Protein AF-A0A8X6LRI5-F1 (afdb_monomer)

Nearest PDB structures (foldseek):
  6pr5-assembly1_A  TM=9.294E-01  e=4.957E-04  Helicoverpa zea

Sequence (87 aa):
MVDGEICRWLAHSSSKSSHLFYSKPKSMNDLEAMKTRQIVTEKRKLGIFSLHAWIKHCDCLLHPSYRL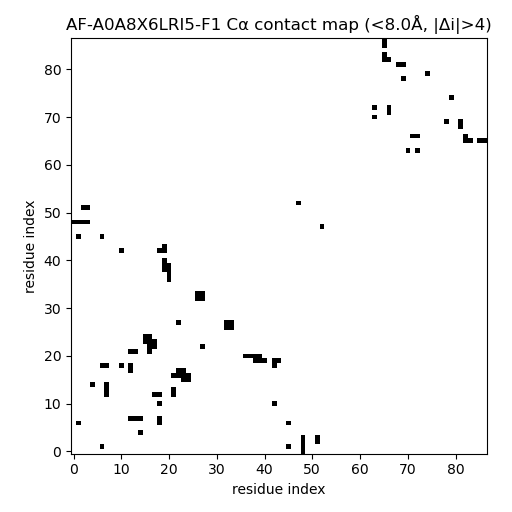DIRKWLVRKADKHVVDARK

Mean predicted aligned error: 5.78 Å

pLDDT: mean 85.21, std 6.51, range [56.97, 93.88]

Radius of gyration: 15.56 Å; Cα contacts (8 Å, |Δi|>4): 58; chains: 1; bounding box: 32×32×38 Å

Foldseek 3Di:
DADPVRLCVVLVADPQADSFQNDHPVQVVDPVSVVPTDTPPVSCVVPDDVVVVVVVVVVVVVQCQLCVPVPDPDQDPVNVVSSVVRD

Structure (mmCIF, N/CA/C/O backbone):
data_AF-A0A8X6LRI5-F1
#
_entry.id   AF-A0A8X6LRI5-F1
#
loop_
_atom_site.group_PDB
_atom_site.id
_atom_site.type_symbol
_atom_site.label_atom_id
_atom_site.label_alt_id
_atom_site.label_comp_id
_atom_site.label_asym_id
_atom_site.label_entity_id
_atom_site.label_seq_id
_atom_site.pdbx_PDB_ins_code
_atom_site.Cartn_x
_atom_site.Cartn_y
_atom_site.Cartn_z
_atom_site.occupancy
_atom_site.B_iso_or_equiv
_atom_site.auth_seq_id
_atom_site.auth_comp_id
_atom_site.auth_asym_id
_atom_site.auth_atom_id
_atom_site.pdbx_PDB_model_num
ATOM 1 N N . MET A 1 1 ? -5.476 18.653 12.088 1.00 56.97 1 MET A N 1
ATOM 2 C CA . MET A 1 1 ? -5.345 17.400 11.309 1.00 56.97 1 MET A CA 1
ATOM 3 C C . MET A 1 1 ? -3.965 16.840 11.589 1.00 56.97 1 MET A C 1
ATOM 5 O O . MET A 1 1 ? -3.007 17.593 11.505 1.00 56.97 1 MET A O 1
ATOM 9 N N . VAL A 1 2 ? -3.879 15.587 12.030 1.00 68.12 2 VAL A N 1
ATOM 10 C CA . VAL A 1 2 ? -2.621 14.962 12.463 1.00 68.12 2 VAL A CA 1
ATOM 11 C C . VAL A 1 2 ? -2.026 14.202 11.279 1.00 68.12 2 VAL A C 1
ATOM 13 O O . VAL A 1 2 ? -2.761 13.536 10.557 1.00 68.12 2 VAL A O 1
ATOM 16 N N . ASP A 1 3 ? -0.725 14.332 11.045 1.00 78.88 3 ASP A N 1
ATOM 17 C CA . ASP A 1 3 ? -0.049 13.601 9.972 1.00 78.88 3 ASP A CA 1
ATOM 18 C C . ASP A 1 3 ? 0.033 12.089 10.274 1.00 78.88 3 ASP A C 1
ATOM 20 O O . ASP A 1 3 ? 0.011 11.677 11.438 1.00 78.88 3 ASP A O 1
ATOM 24 N N . GLY A 1 4 ? 0.159 11.250 9.240 1.00 76.19 4 GLY A N 1
ATOM 25 C CA . GLY A 1 4 ? 0.318 9.802 9.400 1.00 76.19 4 GLY A CA 1
ATOM 26 C C . GLY A 1 4 ? 1.531 9.415 10.258 1.00 76.19 4 GLY A C 1
ATOM 27 O O . GLY A 1 4 ? 1.454 8.460 11.036 1.00 76.19 4 GLY A O 1
ATOM 28 N N . GLU A 1 5 ? 2.625 10.178 10.197 1.00 78.50 5 GLU A N 1
ATOM 29 C CA . GLU A 1 5 ? 3.805 9.979 11.046 1.00 78.50 5 GLU A CA 1
ATOM 30 C C . GLU A 1 5 ? 3.550 10.334 12.512 1.00 78.50 5 GLU A C 1
ATOM 32 O O . GLU A 1 5 ? 3.971 9.608 13.416 1.00 78.50 5 GLU A O 1
ATOM 37 N N . ILE A 1 6 ? 2.821 11.420 12.761 1.00 83.69 6 ILE A N 1
ATOM 38 C CA . ILE A 1 6 ? 2.449 11.821 14.121 1.00 83.69 6 ILE A CA 1
ATOM 39 C C . ILE A 1 6 ? 1.477 10.788 14.702 1.00 83.69 6 ILE A C 1
ATOM 41 O O . ILE A 1 6 ? 1.623 10.363 15.846 1.00 83.69 6 ILE A O 1
ATOM 45 N N . CYS A 1 7 ? 0.532 10.303 13.895 1.00 79.50 7 CYS A N 1
ATOM 46 C CA . CYS A 1 7 ? -0.375 9.224 14.272 1.00 79.50 7 CYS A CA 1
ATOM 47 C C . CYS A 1 7 ? 0.386 7.940 14.625 1.00 79.50 7 CYS A C 1
ATOM 49 O O . CYS A 1 7 ? 0.096 7.303 15.637 1.00 79.50 7 CYS A O 1
ATOM 51 N N . ARG A 1 8 ? 1.417 7.589 13.849 1.00 81.31 8 ARG A N 1
ATOM 52 C CA . ARG A 1 8 ? 2.304 6.461 14.153 1.00 81.31 8 ARG A CA 1
ATOM 53 C C . ARG A 1 8 ? 2.949 6.602 15.529 1.00 81.31 8 ARG A C 1
ATOM 55 O O . ARG A 1 8 ? 2.959 5.621 16.277 1.00 81.31 8 ARG A O 1
ATOM 62 N N . TRP A 1 9 ? 3.474 7.787 15.839 1.00 84.25 9 TRP A N 1
ATOM 63 C CA . TRP A 1 9 ? 4.114 8.080 17.120 1.00 84.25 9 TRP A CA 1
ATOM 64 C C . TRP A 1 9 ? 3.116 7.986 18.281 1.00 84.25 9 TRP A C 1
ATOM 66 O O . TRP A 1 9 ? 3.356 7.245 19.231 1.00 84.25 9 TRP A O 1
ATOM 76 N N . LEU A 1 10 ? 1.942 8.611 18.142 1.00 84.69 10 LEU A N 1
ATOM 77 C CA . LEU A 1 10 ? 0.838 8.538 19.111 1.00 84.69 10 LEU A CA 1
ATOM 78 C C . LEU A 1 10 ? 0.291 7.115 19.297 1.00 84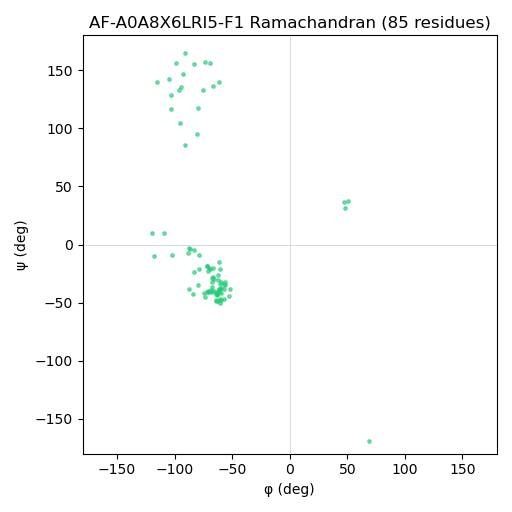.69 10 LEU A C 1
ATOM 80 O O . LEU A 1 10 ? -0.228 6.757 20.357 1.00 84.69 10 LEU A O 1
ATOM 84 N N . ALA A 1 11 ? 0.359 6.287 18.257 1.00 81.81 11 ALA A N 1
ATOM 85 C CA . ALA A 1 11 ? -0.068 4.899 18.296 1.00 81.81 11 ALA A CA 1
ATOM 86 C C . ALA A 1 11 ? 1.032 3.938 18.776 1.00 81.81 11 ALA A C 1
ATOM 88 O O . ALA A 1 11 ? 0.746 2.752 18.897 1.00 81.81 11 ALA A O 1
ATOM 89 N N . HIS A 1 12 ? 2.265 4.392 19.031 1.00 81.56 12 HIS A N 1
ATOM 90 C CA . HIS A 1 12 ? 3.419 3.518 19.306 1.00 81.56 12 HIS A CA 1
ATOM 91 C C . HIS A 1 12 ? 3.544 2.362 18.293 1.00 81.56 12 HIS A C 1
ATOM 93 O O . HIS A 1 12 ? 3.874 1.227 18.634 1.00 81.56 12 HIS A O 1
ATOM 99 N N . SER A 1 13 ? 3.222 2.642 17.028 1.00 79.38 13 SER A N 1
ATOM 100 C CA . SER A 1 13 ? 3.216 1.649 15.951 1.00 79.38 13 SER A CA 1
ATOM 101 C C . SER A 1 13 ? 4.501 1.720 15.118 1.00 79.38 13 SER A C 1
ATOM 103 O O . SER A 1 13 ? 5.189 2.742 15.069 1.00 79.38 13 SER A O 1
ATOM 105 N N . SER A 1 14 ? 4.854 0.623 14.446 1.00 73.69 14 SER A N 1
ATOM 106 C CA . SER A 1 14 ? 6.000 0.597 13.526 1.00 73.69 14 SER A CA 1
ATOM 107 C C . SER A 1 14 ? 5.696 1.352 12.221 1.00 73.69 14 SER A C 1
ATOM 109 O O . SER A 1 14 ? 4.538 1.467 11.826 1.00 73.69 14 SER A O 1
ATOM 111 N N . SER A 1 15 ? 6.724 1.823 11.495 1.00 67.38 15 SER A N 1
ATOM 112 C CA . SER A 1 15 ? 6.533 2.691 10.309 1.00 67.38 15 SER A CA 1
ATOM 113 C C . SER A 1 15 ? 5.755 2.082 9.147 1.00 67.38 15 SER A C 1
ATOM 115 O O . SER A 1 15 ? 5.303 2.806 8.268 1.00 67.38 15 SER A O 1
ATOM 117 N N . LYS A 1 16 ? 5.576 0.760 9.142 1.00 70.62 16 LYS A N 1
ATOM 118 C CA . LYS A 1 16 ? 4.847 0.034 8.096 1.00 70.62 16 LYS A CA 1
ATOM 119 C C . LYS A 1 16 ? 3.630 -0.714 8.630 1.00 70.62 16 LYS A C 1
ATOM 121 O O . LYS A 1 16 ? 3.084 -1.539 7.905 1.00 70.62 16 LYS A O 1
ATOM 126 N N . SER A 1 17 ? 3.244 -0.487 9.885 1.00 77.88 17 SER A N 1
ATOM 127 C CA . SER A 1 17 ? 2.072 -1.133 10.476 1.00 77.88 17 SER A CA 1
ATOM 128 C C . SER A 1 17 ? 0.901 -0.177 10.586 1.00 77.88 17 SER A C 1
ATOM 130 O O . SER A 1 17 ? 1.085 0.980 10.946 1.00 77.88 17 SER A O 1
ATOM 132 N N . SER A 1 18 ? -0.309 -0.679 10.346 1.00 78.88 18 SER A N 1
ATOM 133 C CA . SER A 1 18 ? -1.529 0.094 10.587 1.00 78.88 18 SER A CA 1
ATOM 134 C C . SER A 1 18 ? -1.649 0.471 12.069 1.00 78.88 18 SER A C 1
ATOM 136 O O . SER A 1 18 ? -1.449 -0.396 12.922 1.00 78.88 18 SER A O 1
ATOM 138 N N . HIS A 1 19 ? -2.082 1.689 12.385 1.00 80.25 19 HIS A N 1
ATOM 139 C CA . HIS A 1 19 ? -2.336 2.109 13.770 1.00 80.25 19 HIS A CA 1
ATOM 140 C C . HIS A 1 19 ? -3.588 1.457 14.398 1.00 80.25 19 HIS A C 1
ATOM 142 O O . HIS A 1 19 ? -3.738 1.472 15.613 1.00 80.25 19 HIS A O 1
ATOM 148 N N . LEU A 1 20 ? -4.507 0.913 13.585 1.00 82.50 20 LEU A N 1
ATOM 149 C CA . LEU A 1 20 ? -5.750 0.279 14.062 1.00 82.50 20 LEU A CA 1
ATOM 150 C C . LEU A 1 20 ? -5.546 -1.182 14.463 1.00 82.50 20 LEU A C 1
ATOM 152 O O . LEU A 1 20 ? -6.087 -1.627 15.473 1.00 82.50 20 LEU A O 1
ATOM 156 N N . PHE A 1 21 ? -4.790 -1.918 13.648 1.00 81.19 21 PHE A N 1
ATOM 157 C CA . PHE A 1 21 ? -4.679 -3.369 13.757 1.00 81.19 21 PHE A CA 1
ATOM 158 C C . PHE A 1 21 ? -3.257 -3.835 14.070 1.00 81.19 21 PHE A C 1
ATOM 160 O O . PHE A 1 21 ? -3.071 -5.019 14.308 1.00 81.19 21 PHE A O 1
ATOM 167 N N . TYR A 1 22 ? -2.239 -2.963 14.027 1.00 83.94 22 TYR A N 1
ATOM 168 C CA . TYR A 1 22 ? -0.815 -3.313 14.181 1.00 83.94 22 TYR A CA 1
ATOM 169 C C . TYR A 1 22 ? -0.355 -4.476 13.276 1.00 83.94 22 TYR A C 1
ATOM 171 O O . TYR A 1 22 ? 0.418 -5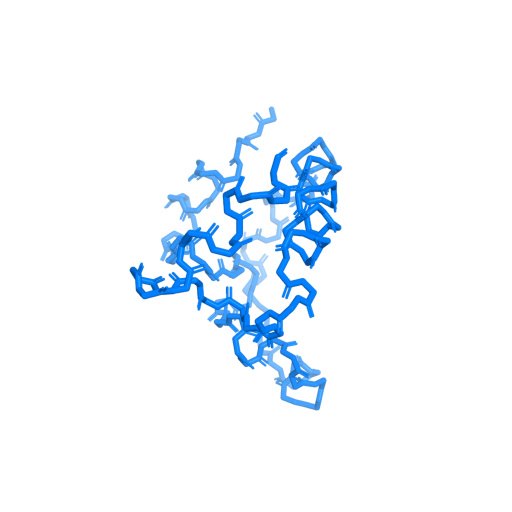.351 13.676 1.00 83.94 22 TYR A O 1
ATOM 179 N N . SER A 1 23 ? -0.869 -4.548 12.047 1.00 83.50 23 SER A N 1
ATOM 180 C CA . SER A 1 23 ? -0.533 -5.594 11.070 1.00 83.50 23 SER A CA 1
ATOM 181 C C . SER A 1 23 ? 0.609 -5.160 10.161 1.00 83.50 23 SER A C 1
ATOM 183 O O . SER A 1 23 ? 0.755 -3.982 9.844 1.00 83.50 23 SER A O 1
ATOM 185 N N . LYS A 1 24 ? 1.449 -6.117 9.749 1.00 85.25 24 LYS A N 1
ATOM 186 C CA . LYS A 1 24 ? 2.495 -5.883 8.743 1.00 85.25 24 LYS A CA 1
ATOM 187 C C . LYS A 1 24 ? 1.881 -6.005 7.343 1.00 85.25 24 LYS A C 1
ATOM 189 O O . LYS A 1 24 ? 0.946 -6.786 7.174 1.00 85.25 24 LYS A O 1
ATOM 194 N N . PRO A 1 25 ? 2.459 -5.374 6.307 1.00 85.44 25 PRO A N 1
ATOM 195 C CA . PRO A 1 25 ? 1.894 -5.422 4.956 1.00 85.44 25 PRO A CA 1
ATOM 196 C C . PRO A 1 25 ? 1.710 -6.849 4.418 1.00 85.44 25 PRO A C 1
ATOM 198 O O . PRO A 1 25 ? 0.722 -7.139 3.762 1.00 85.44 25 PRO A O 1
ATOM 201 N N . LYS A 1 26 ? 2.618 -7.774 4.769 1.00 85.75 26 LYS A N 1
ATOM 202 C CA . LYS A 1 26 ? 2.499 -9.191 4.386 1.00 85.75 26 LYS A CA 1
ATOM 203 C C . LYS A 1 26 ? 1.260 -9.875 4.974 1.00 85.75 26 LYS A C 1
ATOM 205 O O . LYS A 1 26 ? 0.621 -10.641 4.273 1.00 85.75 26 LYS A O 1
ATOM 210 N N . SER A 1 27 ? 0.931 -9.600 6.239 1.00 85.69 27 SER A N 1
ATOM 211 C CA . SER A 1 27 ? -0.247 -10.180 6.899 1.00 85.69 27 SER A CA 1
ATOM 212 C C . SER A 1 27 ? -1.545 -9.475 6.508 1.00 85.69 27 SER A C 1
ATOM 214 O O . SER A 1 27 ? -2.608 -10.047 6.664 1.00 85.69 27 SER A O 1
ATOM 216 N N . MET A 1 28 ? -1.470 -8.231 6.023 1.00 86.06 28 MET A N 1
ATOM 217 C CA . MET A 1 28 ? -2.653 -7.481 5.580 1.00 86.06 28 MET A CA 1
ATOM 218 C C . MET A 1 28 ? -3.268 -8.032 4.292 1.00 86.06 28 MET A C 1
ATOM 220 O O . MET A 1 28 ? -4.427 -7.750 4.021 1.00 86.06 28 MET A O 1
ATOM 224 N N . ASN A 1 29 ? -2.508 -8.800 3.508 1.00 89.00 29 ASN A N 1
ATOM 225 C CA . ASN A 1 29 ? -3.007 -9.407 2.276 1.00 89.00 29 ASN A CA 1
ATOM 226 C C . ASN A 1 29 ? -3.852 -10.673 2.521 1.00 89.00 29 ASN A C 1
ATOM 228 O O . ASN A 1 29 ? -4.445 -11.197 1.586 1.00 89.00 29 ASN A O 1
ATOM 232 N N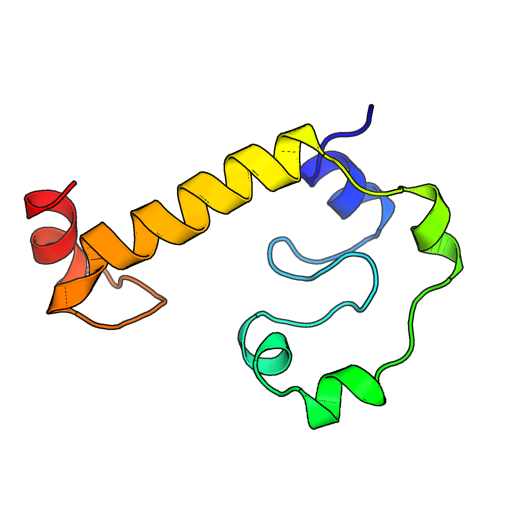 . ASP A 1 30 ? -3.888 -11.177 3.758 1.00 90.94 30 ASP A N 1
ATOM 233 C CA . ASP A 1 30 ? -4.706 -12.322 4.151 1.00 90.94 30 ASP A CA 1
ATOM 234 C C . ASP A 1 30 ? -6.036 -11.833 4.742 1.00 90.94 30 ASP A C 1
ATOM 236 O O . ASP A 1 30 ? -6.097 -11.324 5.865 1.00 90.94 30 ASP A O 1
ATOM 240 N N . LEU A 1 31 ? -7.106 -11.960 3.956 1.00 89.44 31 LEU A N 1
ATOM 241 C CA . LEU A 1 31 ? -8.430 -11.459 4.319 1.00 89.44 31 LEU A CA 1
ATOM 242 C C . LEU A 1 31 ? -9.041 -12.220 5.501 1.00 89.44 31 LEU A C 1
ATOM 244 O O . LEU A 1 31 ? -9.683 -11.599 6.350 1.00 89.44 31 LEU A O 1
ATOM 248 N N . GLU A 1 32 ? -8.825 -13.531 5.594 1.00 90.81 32 GLU A N 1
ATOM 249 C CA . GLU A 1 32 ? -9.396 -14.348 6.670 1.00 90.81 32 GLU A CA 1
ATOM 250 C C . GLU A 1 32 ? -8.714 -14.039 8.007 1.00 90.81 32 GLU A C 1
ATOM 252 O O . GLU A 1 32 ? -9.379 -13.852 9.033 1.00 90.81 32 GLU A O 1
ATOM 257 N N . ALA A 1 33 ? -7.393 -13.845 7.986 1.00 87.00 33 ALA A N 1
ATOM 258 C CA . ALA A 1 33 ? -6.647 -13.407 9.162 1.00 87.00 33 ALA A CA 1
ATOM 259 C C . ALA A 1 33 ? -7.000 -11.973 9.604 1.00 87.00 33 ALA A C 1
ATOM 261 O O . ALA A 1 33 ? -6.878 -11.645 10.785 1.00 87.00 33 ALA A O 1
ATOM 262 N N . MET A 1 34 ? -7.422 -11.093 8.687 1.00 87.56 34 MET A N 1
ATOM 263 C CA . MET A 1 34 ? -7.804 -9.716 9.030 1.00 87.56 34 MET A CA 1
ATOM 264 C C . MET A 1 34 ? -9.210 -9.607 9.623 1.00 87.56 34 MET A C 1
ATOM 266 O O . MET A 1 34 ? -9.403 -8.795 10.526 1.00 87.56 34 MET A O 1
ATOM 270 N N . LYS A 1 35 ? -10.173 -10.432 9.188 1.00 87.56 35 LYS A N 1
ATOM 271 C CA . LYS A 1 35 ? -11.543 -10.438 9.744 1.00 87.56 35 LYS A CA 1
ATOM 272 C C . LYS A 1 35 ? -11.574 -10.740 11.242 1.00 87.56 35 LYS A C 1
ATOM 274 O O . LYS A 1 35 ? -12.377 -10.173 11.973 1.00 87.56 35 LYS A O 1
ATOM 279 N N . THR A 1 36 ? -10.697 -11.635 11.687 1.00 87.62 36 THR A N 1
ATOM 280 C CA . THR A 1 36 ? -10.623 -12.100 13.080 1.00 87.62 36 THR A CA 1
ATOM 281 C C . THR A 1 36 ? -9.716 -11.236 13.956 1.00 87.62 36 THR A C 1
ATOM 283 O O . THR A 1 36 ? -9.666 -11.416 15.173 1.00 87.62 36 THR A O 1
ATOM 286 N N . ARG A 1 37 ? -8.985 -10.281 13.367 1.00 86.19 37 ARG A N 1
ATOM 287 C CA . ARG A 1 37 ? -7.987 -9.496 14.090 1.00 86.19 37 ARG A CA 1
ATOM 288 C C . ARG A 1 37 ? -8.643 -8.440 14.977 1.00 86.19 37 ARG A C 1
ATOM 290 O O . ARG A 1 37 ? -9.488 -7.660 14.543 1.00 86.19 37 ARG A O 1
ATOM 297 N N . GLN A 1 38 ? -8.175 -8.365 16.219 1.00 85.12 38 GLN A N 1
ATOM 298 C CA . GLN A 1 38 ? -8.656 -7.386 1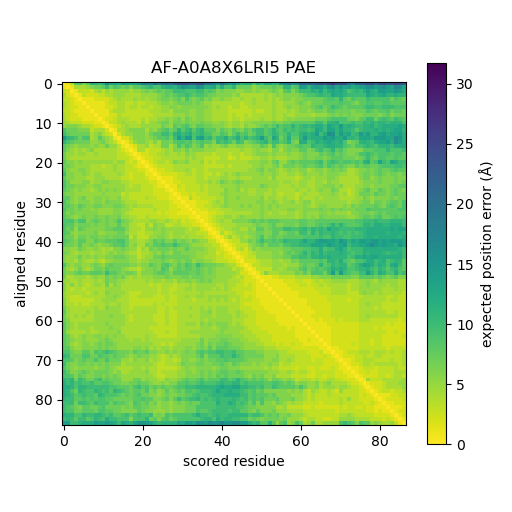7.184 1.00 85.12 38 GLN A CA 1
ATOM 299 C C . GLN A 1 38 ? -8.286 -5.953 16.770 1.00 85.12 38 GLN A C 1
ATOM 301 O O . GLN A 1 38 ? -7.161 -5.669 16.352 1.00 85.12 38 GLN A O 1
ATOM 306 N N . ILE A 1 39 ? -9.252 -5.045 16.910 1.00 84.38 39 ILE A N 1
ATOM 307 C CA . ILE A 1 39 ? -9.086 -3.614 16.638 1.00 84.38 39 ILE A CA 1
ATOM 308 C C . ILE A 1 39 ? -8.774 -2.902 17.946 1.00 84.38 39 ILE A C 1
ATOM 310 O O . ILE A 1 39 ? -9.491 -3.081 18.930 1.00 84.38 39 ILE A O 1
ATOM 314 N N . VAL A 1 40 ? -7.764 -2.035 17.949 1.00 82.88 40 VAL A N 1
ATOM 315 C CA . VAL A 1 40 ? -7.475 -1.194 19.115 1.00 82.88 40 VAL A CA 1
ATOM 316 C C . VAL A 1 40 ? -8.417 0.007 19.119 1.00 82.88 40 VAL A C 1
ATOM 318 O O . VAL A 1 40 ? -8.188 1.022 18.457 1.00 82.88 40 VAL A O 1
ATOM 321 N N . THR A 1 41 ? -9.520 -0.124 19.856 1.00 80.69 41 THR A N 1
ATOM 322 C CA . THR A 1 41 ? -10.627 0.845 19.890 1.00 80.69 41 THR A CA 1
ATOM 323 C C . THR A 1 41 ? -10.185 2.238 20.346 1.00 80.69 41 THR A C 1
ATOM 325 O O . THR A 1 41 ? -10.682 3.237 19.832 1.00 80.69 41 THR A O 1
ATOM 328 N N . GLU A 1 42 ? -9.194 2.328 21.234 1.00 81.00 42 GLU A N 1
ATOM 329 C CA . GLU A 1 42 ? -8.639 3.596 21.733 1.00 81.00 42 GLU A CA 1
ATOM 330 C C . GLU A 1 42 ? -8.042 4.468 20.623 1.00 81.00 42 GLU A C 1
ATOM 332 O O . GLU A 1 42 ? -8.144 5.696 20.656 1.00 81.00 42 GLU A O 1
ATOM 337 N N . LYS A 1 43 ? -7.455 3.834 19.602 1.00 78.06 43 LYS A N 1
ATOM 338 C CA . LYS A 1 43 ? -6.803 4.520 18.481 1.00 78.06 43 LYS A CA 1
ATOM 339 C C . LYS A 1 43 ? -7.793 4.953 17.397 1.00 78.06 43 LYS A C 1
ATOM 341 O O . LYS A 1 43 ? -7.404 5.682 16.490 1.00 78.06 43 LYS A O 1
ATOM 346 N N . ARG A 1 44 ? -9.085 4.602 17.503 1.00 78.56 44 ARG A N 1
ATOM 347 C CA . ARG A 1 44 ? -10.132 5.080 16.574 1.00 78.56 44 ARG A CA 1
ATOM 348 C C . ARG A 1 44 ? -10.318 6.598 16.616 1.00 78.56 44 ARG A C 1
ATOM 350 O O . ARG A 1 44 ? -10.696 7.180 15.606 1.00 78.56 44 ARG A O 1
ATOM 357 N N . LYS A 1 45 ? -9.991 7.243 17.743 1.00 83.25 45 LYS A N 1
ATOM 358 C CA . LYS A 1 45 ? -10.052 8.708 17.913 1.00 83.25 45 LYS A CA 1
ATOM 359 C C . LYS A 1 45 ? -9.143 9.471 16.944 1.00 83.25 45 LYS A C 1
ATOM 361 O O . LYS A 1 45 ? -9.371 10.649 16.702 1.00 83.25 45 LYS A O 1
ATOM 366 N N . LEU A 1 46 ? -8.128 8.803 16.391 1.00 79.44 46 LEU A N 1
ATOM 367 C CA . LEU A 1 46 ? -7.207 9.383 15.413 1.00 79.44 46 LEU A CA 1
ATOM 368 C C . LEU A 1 46 ? -7.881 9.600 14.044 1.00 79.44 46 LEU A C 1
ATOM 370 O O . LEU A 1 46 ? -7.419 10.435 13.273 1.00 79.44 46 LEU A O 1
ATOM 374 N N . GLY A 1 47 ? -9.006 8.924 13.780 1.00 79.69 47 GLY A N 1
ATOM 375 C CA . GLY A 1 47 ? -9.809 9.112 12.574 1.00 79.69 47 GLY A CA 1
ATOM 376 C C . GLY A 1 47 ? -9.132 8.623 11.290 1.00 79.69 47 GLY A C 1
ATOM 377 O O . GLY A 1 47 ? -8.128 7.911 11.318 1.00 79.69 47 GLY A O 1
ATOM 378 N N . ILE A 1 48 ? -9.725 8.986 10.148 1.00 78.44 48 ILE A N 1
ATOM 379 C CA . ILE A 1 48 ? -9.187 8.711 8.810 1.00 78.44 48 ILE A CA 1
ATOM 380 C C . ILE A 1 48 ? -8.575 9.999 8.260 1.00 78.44 48 ILE A C 1
ATOM 382 O O . ILE A 1 48 ? -9.226 11.042 8.213 1.00 78.44 48 ILE A O 1
ATOM 386 N N . PHE A 1 49 ? -7.331 9.919 7.792 1.00 83.12 49 PHE A N 1
ATOM 387 C CA . PHE A 1 49 ? -6.620 11.055 7.207 1.00 83.12 49 PHE A CA 1
ATOM 388 C C . PHE A 1 49 ? -6.862 11.108 5.698 1.00 83.12 49 PHE A C 1
ATOM 390 O O . PHE A 1 49 ? -6.068 10.576 4.926 1.00 83.12 49 PHE A O 1
ATOM 397 N N . SER A 1 50 ? -7.959 11.735 5.270 1.00 84.62 50 SER A N 1
ATOM 398 C CA . SER A 1 50 ? -8.379 11.784 3.858 1.00 84.62 50 SER A CA 1
ATOM 399 C C . SER A 1 50 ? -7.277 12.273 2.907 1.00 84.62 50 SER A C 1
ATOM 401 O O . SER A 1 50 ? -7.036 11.640 1.884 1.00 84.62 50 SER A O 1
ATOM 403 N N . LEU A 1 51 ? -6.551 13.335 3.269 1.00 87.56 51 LEU A N 1
ATOM 404 C CA . LEU A 1 51 ? -5.433 13.853 2.471 1.00 87.56 51 LEU A CA 1
ATOM 405 C C . LEU A 1 51 ? -4.316 12.814 2.300 1.00 87.56 51 LEU A C 1
ATOM 407 O O . LEU A 1 51 ? -3.875 12.532 1.188 1.00 87.56 51 LEU A O 1
ATOM 411 N N . HIS A 1 52 ? -3.874 12.220 3.408 1.00 83.94 52 HIS A N 1
ATOM 412 C CA . HIS A 1 52 ? -2.799 11.233 3.389 1.00 83.94 52 HIS A CA 1
ATOM 413 C C . HIS A 1 52 ? -3.247 9.942 2.681 1.00 83.94 52 HIS A C 1
ATOM 415 O O . HIS A 1 52 ? -2.444 9.309 2.002 1.00 83.94 52 HIS A O 1
ATOM 421 N N . ALA A 1 53 ? -4.532 9.583 2.776 1.00 85.75 53 ALA A N 1
ATOM 422 C CA . ALA A 1 53 ? -5.125 8.473 2.037 1.00 85.75 53 ALA A CA 1
ATOM 423 C C . ALA A 1 53 ? -5.069 8.708 0.521 1.00 85.75 53 ALA A C 1
ATOM 425 O O . ALA A 1 53 ? -4.661 7.806 -0.203 1.00 85.75 53 ALA A O 1
ATOM 426 N N . TRP A 1 54 ? -5.387 9.918 0.049 1.00 91.69 54 TRP A N 1
ATOM 427 C CA . TRP A 1 54 ? -5.269 10.286 -1.366 1.00 91.69 54 TRP A CA 1
ATOM 428 C C . TRP A 1 54 ? -3.827 10.226 -1.872 1.00 91.69 54 TRP A C 1
ATOM 430 O O . TRP A 1 54 ? -3.554 9.579 -2.880 1.00 91.69 54 TRP A O 1
ATOM 440 N N . ILE A 1 55 ? -2.884 10.830 -1.146 1.00 91.00 55 ILE A N 1
ATOM 441 C CA . ILE A 1 55 ? -1.462 10.802 -1.523 1.00 91.00 55 ILE A CA 1
ATOM 442 C C . ILE A 1 55 ? -0.951 9.356 -1.569 1.00 91.00 55 ILE A C 1
ATOM 444 O O . ILE A 1 55 ? -0.328 8.937 -2.545 1.00 91.00 55 ILE A O 1
ATOM 448 N N . LYS A 1 56 ? -1.261 8.557 -0.539 1.00 87.94 56 LYS A N 1
ATOM 449 C CA . LYS A 1 56 ? -0.854 7.148 -0.489 1.00 87.94 56 LYS A CA 1
ATOM 450 C C . LYS A 1 56 ? -1.547 6.289 -1.535 1.00 87.94 56 LYS A C 1
ATOM 452 O O . LYS A 1 56 ? -0.945 5.315 -1.977 1.00 87.94 56 LYS A O 1
ATOM 457 N N . HIS A 1 57 ? -2.757 6.642 -1.955 1.00 90.94 57 HIS A N 1
ATOM 458 C CA . HIS A 1 57 ? -3.427 5.985 -3.067 1.00 90.94 57 HIS A CA 1
ATOM 459 C C . HIS A 1 57 ? -2.653 6.195 -4.374 1.00 90.94 57 HIS A C 1
ATOM 461 O O . HIS A 1 57 ? -2.316 5.213 -5.035 1.00 90.94 57 HIS A O 1
ATOM 467 N N . CYS A 1 58 ? -2.263 7.434 -4.689 1.00 93.88 58 CYS A N 1
ATOM 468 C CA . CYS A 1 58 ? -1.429 7.732 -5.856 1.00 93.88 58 CYS A CA 1
ATOM 469 C C . CYS A 1 58 ? -0.078 6.996 -5.797 1.00 93.88 58 CYS A C 1
ATOM 471 O O . CYS A 1 58 ? 0.284 6.303 -6.749 1.00 93.88 58 CYS A O 1
ATOM 473 N N . ASP A 1 59 ? 0.626 7.049 -4.659 1.00 91.38 59 ASP A N 1
ATOM 474 C CA . ASP A 1 59 ? 1.879 6.303 -4.448 1.00 91.38 59 ASP A CA 1
ATOM 475 C C . ASP A 1 59 ? 1.692 4.788 -4.645 1.00 91.38 59 ASP A C 1
ATOM 477 O O . ASP A 1 59 ? 2.587 4.099 -5.143 1.00 91.38 59 ASP A O 1
ATOM 481 N N . CYS A 1 60 ? 0.553 4.238 -4.212 1.00 90.75 60 CYS A N 1
ATOM 482 C CA . CYS A 1 60 ? 0.264 2.810 -4.307 1.00 90.75 60 CYS A CA 1
ATOM 483 C C . CYS A 1 60 ? 0.005 2.356 -5.746 1.00 90.75 60 CYS A C 1
ATOM 485 O O . CYS A 1 60 ? 0.185 1.175 -6.024 1.00 90.75 60 CYS A O 1
ATOM 487 N N . LEU A 1 61 ? -0.391 3.255 -6.648 1.00 93.50 61 LEU A N 1
ATOM 488 C CA . LEU A 1 61 ? -0.536 2.972 -8.079 1.00 93.50 61 LEU A CA 1
ATOM 489 C C . LEU A 1 61 ? 0.782 3.185 -8.832 1.00 93.50 61 LEU A C 1
ATOM 491 O O . LEU A 1 61 ? 1.144 2.396 -9.707 1.00 93.50 61 LEU A O 1
ATOM 495 N N . LEU A 1 62 ? 1.531 4.213 -8.439 1.00 93.62 62 LEU A N 1
ATOM 496 C CA . LEU A 1 62 ? 2.784 4.601 -9.075 1.00 93.62 62 LEU A CA 1
ATOM 497 C C . LEU A 1 62 ? 3.923 3.607 -8.786 1.00 93.62 62 LEU A C 1
ATOM 499 O O . LEU A 1 62 ? 4.688 3.234 -9.669 1.00 93.62 62 LEU A O 1
ATOM 503 N N . HIS A 1 63 ? 4.039 3.103 -7.556 1.00 91.62 63 HIS A N 1
ATOM 504 C CA . HIS A 1 63 ? 5.096 2.137 -7.241 1.00 91.62 63 HIS A CA 1
ATOM 505 C C . HIS A 1 63 ? 4.983 0.815 -8.022 1.00 91.62 63 HIS A C 1
ATOM 507 O O . HIS A 1 63 ? 6.020 0.318 -8.466 1.00 91.62 63 HIS A O 1
ATOM 513 N N . PRO A 1 64 ? 3.792 0.211 -8.196 1.00 92.00 64 PRO A N 1
ATOM 514 C CA . PRO A 1 64 ? 3.621 -0.932 -9.083 1.00 92.00 64 PRO A CA 1
ATOM 515 C C . PRO A 1 64 ? 3.957 -0.636 -10.541 1.00 92.00 64 PRO A C 1
ATOM 517 O O . PRO A 1 64 ? 4.587 -1.491 -11.157 1.00 92.00 64 PRO A O 1
ATOM 520 N N . SER A 1 65 ? 3.609 0.541 -11.084 1.00 92.56 65 SER A N 1
ATOM 521 C CA . SER A 1 65 ? 3.881 0.863 -12.497 1.00 92.56 65 SER A CA 1
ATOM 522 C C . SER A 1 65 ? 5.384 0.853 -12.810 1.00 92.56 65 SER A C 1
ATOM 524 O O . SER A 1 65 ? 5.810 0.246 -13.797 1.00 92.56 65 SER A O 1
ATOM 526 N N . TYR A 1 66 ? 6.210 1.385 -11.906 1.00 93.50 66 TYR A N 1
ATOM 527 C CA . TYR A 1 66 ? 7.674 1.327 -12.016 1.00 93.50 66 TYR A CA 1
ATOM 528 C C . TYR A 1 66 ? 8.255 -0.082 -11.837 1.00 93.50 66 TYR A C 1
ATOM 530 O O . TYR A 1 66 ? 9.381 -0.356 -12.244 1.00 93.50 66 TYR A O 1
ATOM 538 N N . ARG A 1 67 ? 7.512 -0.993 -11.198 1.00 92.94 67 ARG A N 1
ATOM 539 C CA . ARG A 1 67 ? 7.987 -2.328 -10.795 1.00 92.94 67 ARG A CA 1
ATOM 540 C C . ARG A 1 67 ? 7.368 -3.468 -11.603 1.00 92.94 67 ARG A C 1
ATOM 542 O O . ARG A 1 67 ? 7.560 -4.626 -11.231 1.00 92.94 67 ARG A O 1
ATOM 549 N N . LEU A 1 68 ? 6.654 -3.171 -12.690 1.00 90.81 68 LEU A N 1
ATOM 550 C CA . LEU A 1 68 ? 5.980 -4.178 -13.519 1.00 90.81 68 LEU A CA 1
ATOM 551 C C . LEU A 1 68 ? 6.933 -5.265 -14.050 1.00 90.81 68 LEU A C 1
ATOM 553 O O . LEU A 1 68 ? 6.517 -6.418 -14.156 1.00 90.81 68 LEU A O 1
ATOM 557 N N . ASP A 1 69 ? 8.201 -4.929 -14.312 1.00 89.88 69 ASP A N 1
ATOM 558 C CA . ASP A 1 69 ? 9.208 -5.893 -14.788 1.00 89.88 69 ASP A CA 1
ATOM 559 C C . ASP A 1 69 ? 9.672 -6.846 -13.691 1.00 89.88 69 ASP A C 1
ATOM 561 O O . ASP A 1 69 ? 9.751 -8.056 -13.885 1.00 89.88 69 ASP A O 1
ATOM 565 N N . ILE A 1 70 ? 9.956 -6.303 -12.507 1.00 91.06 70 ILE A N 1
ATOM 566 C CA . ILE A 1 70 ? 10.511 -7.085 -11.400 1.00 91.06 70 ILE A CA 1
ATOM 567 C C . ILE A 1 70 ? 9.430 -7.833 -10.617 1.00 91.06 70 ILE A C 1
ATOM 569 O O . ILE A 1 70 ? 9.747 -8.806 -9.938 1.00 91.06 70 ILE A O 1
ATOM 573 N N . ARG A 1 71 ? 8.172 -7.360 -10.658 1.00 90.81 71 ARG A N 1
ATOM 574 C CA . ARG A 1 71 ? 6.996 -7.896 -9.939 1.00 90.81 71 ARG A CA 1
ATOM 575 C C . ARG A 1 71 ? 7.240 -8.164 -8.447 1.00 90.81 71 ARG A C 1
ATOM 577 O O . ARG A 1 71 ? 6.653 -9.062 -7.850 1.00 90.81 71 ARG A O 1
ATOM 584 N N . LYS A 1 72 ? 8.115 -7.372 -7.820 1.00 90.19 72 LYS A N 1
ATOM 585 C CA . LYS A 1 72 ? 8.484 -7.477 -6.401 1.00 90.19 72 LYS A CA 1
ATOM 586 C C . LYS A 1 72 ? 8.039 -6.238 -5.638 1.00 90.19 72 LYS A C 1
ATOM 588 O O . LYS A 1 72 ? 8.234 -5.109 -6.079 1.00 90.19 72 LYS A O 1
ATOM 593 N N . TRP A 1 73 ? 7.528 -6.449 -4.425 1.00 87.06 73 TRP A N 1
ATOM 594 C CA . TRP A 1 73 ? 7.187 -5.354 -3.512 1.00 87.06 73 TRP A CA 1
ATOM 595 C C . TRP A 1 73 ? 8.422 -4.603 -2.989 1.00 87.06 73 TRP A C 1
ATOM 597 O O . TRP A 1 73 ? 8.396 -3.386 -2.840 1.00 87.06 73 TRP A O 1
ATOM 607 N N . LEU A 1 74 ? 9.507 -5.320 -2.685 1.00 88.00 74 LEU A N 1
ATOM 608 C CA . LEU A 1 74 ? 10.745 -4.731 -2.174 1.00 88.00 74 LEU A CA 1
ATOM 609 C C . LEU A 1 74 ? 11.786 -4.665 -3.292 1.00 88.00 74 LEU A C 1
ATOM 611 O O . LEU A 1 74 ? 12.252 -5.705 -3.753 1.00 88.00 74 LEU A O 1
ATOM 615 N N . VAL A 1 75 ? 12.188 -3.451 -3.666 1.00 90.19 75 VAL A N 1
ATOM 616 C CA . VAL A 1 75 ? 13.293 -3.223 -4.607 1.00 90.19 75 VAL A CA 1
ATOM 617 C C . VAL A 1 75 ? 14.611 -3.383 -3.853 1.00 90.19 75 VAL A C 1
ATOM 619 O O . VAL A 1 75 ? 14.882 -2.656 -2.896 1.00 90.19 75 VAL A O 1
ATOM 622 N N . ARG A 1 76 ? 15.420 -4.366 -4.251 1.00 90.44 76 ARG A N 1
ATOM 623 C CA . ARG A 1 76 ? 16.786 -4.556 -3.736 1.00 90.44 76 ARG A CA 1
ATOM 624 C C . ARG A 1 76 ? 17.781 -3.804 -4.621 1.00 90.44 76 ARG A C 1
ATOM 626 O O . ARG A 1 76 ? 17.449 -3.447 -5.744 1.00 90.44 76 ARG A O 1
ATOM 633 N N . LYS A 1 77 ? 19.017 -3.605 -4.144 1.00 90.62 77 LYS A N 1
ATOM 634 C CA . LYS A 1 77 ? 20.066 -2.885 -4.899 1.00 90.62 77 LYS A CA 1
ATOM 635 C C . LYS A 1 77 ? 20.272 -3.431 -6.321 1.00 90.62 77 LYS A C 1
ATOM 637 O O . LYS A 1 77 ? 20.432 -2.639 -7.236 1.00 90.62 77 LYS A O 1
ATOM 642 N N . ALA A 1 78 ? 20.198 -4.753 -6.498 1.00 90.56 78 ALA A N 1
ATOM 643 C CA . ALA A 1 78 ? 20.324 -5.400 -7.806 1.00 90.56 78 ALA A CA 1
ATOM 644 C C . ALA A 1 78 ? 19.229 -4.972 -8.800 1.00 90.56 78 ALA A C 1
ATOM 646 O O . ALA A 1 78 ? 19.519 -4.732 -9.964 1.00 90.56 78 ALA A O 1
ATOM 647 N N . ASP A 1 79 ? 17.995 -4.795 -8.324 1.00 89.12 79 ASP A N 1
ATOM 648 C CA . ASP A 1 79 ? 16.821 -4.489 -9.150 1.00 89.12 79 ASP A CA 1
ATOM 649 C C . ASP A 1 79 ? 16.637 -2.969 -9.374 1.00 89.12 79 ASP A C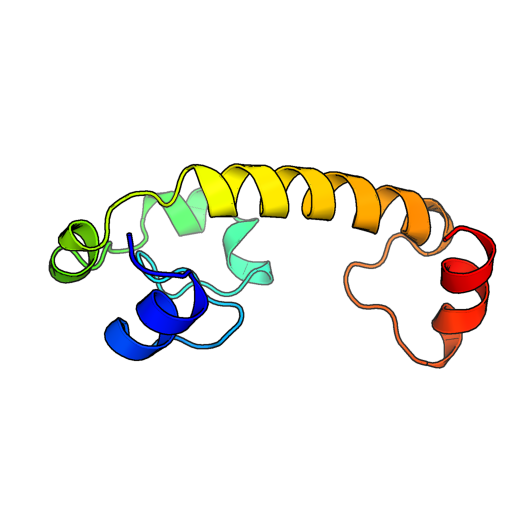 1
ATOM 651 O O . ASP A 1 79 ? 15.712 -2.547 -10.065 1.00 89.12 79 ASP A O 1
ATOM 655 N N . LYS A 1 80 ? 17.492 -2.124 -8.773 1.00 91.00 80 LYS A N 1
ATOM 656 C CA . LYS A 1 80 ? 17.314 -0.662 -8.753 1.00 91.00 80 LYS A CA 1
ATOM 657 C C . LYS A 1 80 ? 17.390 -0.040 -10.151 1.00 91.00 80 LYS A C 1
ATOM 659 O O . LYS A 1 80 ? 16.559 0.794 -10.480 1.00 91.00 80 LYS A O 1
ATOM 664 N N . HIS A 1 81 ? 18.344 -0.487 -10.967 1.00 91.06 81 HIS A N 1
ATOM 665 C CA . HIS A 1 81 ? 18.558 0.039 -12.318 1.00 91.06 81 HIS A CA 1
ATOM 666 C C . HIS A 1 81 ? 17.331 -0.149 -13.228 1.00 91.06 81 HIS A C 1
ATOM 668 O O . HIS A 1 81 ? 16.989 0.753 -13.983 1.00 91.06 81 HIS A O 1
ATOM 674 N N . VAL A 1 82 ? 16.630 -1.284 -13.105 1.00 89.06 82 VAL A N 1
ATOM 675 C CA . VAL A 1 82 ? 15.408 -1.582 -13.875 1.00 89.06 82 VAL A CA 1
ATOM 676 C C . VAL A 1 82 ? 14.269 -0.636 -13.496 1.00 89.06 82 VAL A C 1
ATOM 678 O O . VAL A 1 82 ? 13.522 -0.179 -14.354 1.00 89.06 82 VAL A O 1
ATOM 681 N N . VAL A 1 83 ? 14.135 -0.335 -12.201 1.00 90.62 83 VAL A N 1
ATOM 682 C CA . VAL A 1 83 ? 13.072 0.540 -11.688 1.00 90.62 83 VAL A CA 1
ATOM 683 C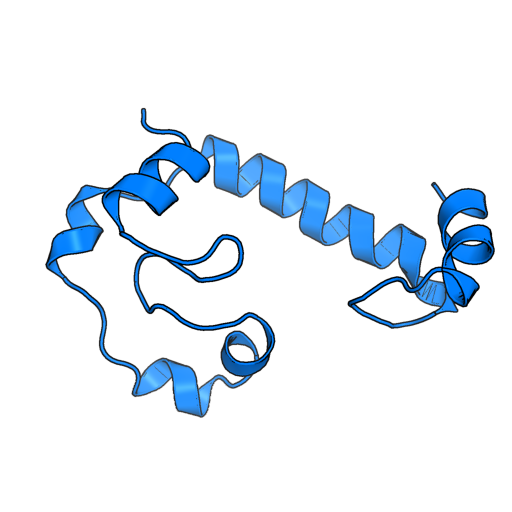 C . VAL A 1 83 ? 13.354 2.006 -12.019 1.00 90.62 83 VAL A C 1
ATOM 685 O O . VAL A 1 83 ? 12.434 2.713 -12.419 1.00 90.62 83 VAL A O 1
ATOM 688 N N . ASP A 1 84 ? 14.606 2.456 -11.890 1.00 90.38 84 ASP A N 1
ATOM 689 C CA . ASP A 1 84 ? 14.994 3.841 -12.189 1.00 90.38 84 ASP A CA 1
ATOM 690 C C . ASP A 1 84 ? 14.835 4.172 -13.685 1.00 90.38 84 ASP A C 1
ATOM 692 O O . ASP A 1 84 ? 14.503 5.301 -14.016 1.00 90.38 84 ASP A O 1
ATOM 696 N N . ALA A 1 85 ? 14.979 3.194 -14.588 1.00 90.81 85 ALA A N 1
ATOM 697 C CA . ALA A 1 85 ? 14.737 3.389 -16.023 1.00 90.81 85 ALA A CA 1
ATOM 698 C C . ALA A 1 85 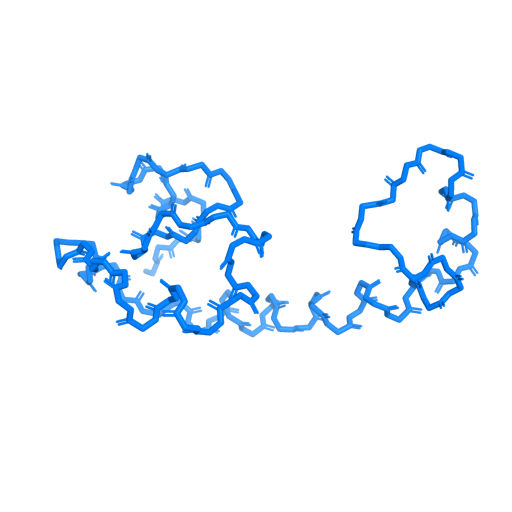? 13.261 3.666 -16.382 1.00 90.81 85 ALA A C 1
ATOM 700 O O . ALA A 1 85 ? 12.979 4.175 -17.463 1.00 90.81 85 ALA A O 1
ATOM 701 N N . ARG A 1 86 ? 12.316 3.306 -15.502 1.00 86.12 86 ARG A N 1
ATOM 702 C CA . ARG A 1 86 ? 10.866 3.504 -15.697 1.00 86.12 86 ARG A CA 1
ATOM 703 C C . ARG A 1 86 ? 10.290 4.680 -14.915 1.00 86.12 86 ARG A C 1
ATOM 705 O O . ARG A 1 86 ? 9.099 4.958 -15.060 1.00 86.12 86 ARG A O 1
ATOM 712 N N . LYS A 1 87 ? 11.083 5.262 -14.021 1.00 82.75 87 LYS A N 1
ATOM 713 C CA . LYS A 1 87 ? 10.648 6.307 -13.103 1.00 82.75 87 LYS A CA 1
ATOM 714 C C . LYS A 1 87 ? 10.665 7.667 -13.783 1.00 82.75 87 LYS A C 1
ATOM 716 O O . LYS A 1 87 ? 9.669 8.394 -13.576 1.00 82.75 87 LYS A O 1
#

Solvent-accessible surface area (backbone atoms only — not comparable to full-atom values): 5440 Å² total; per-residue (Å²): 136,76,51,75,68,56,47,28,61,79,52,75,40,56,100,68,30,46,64,48,59,68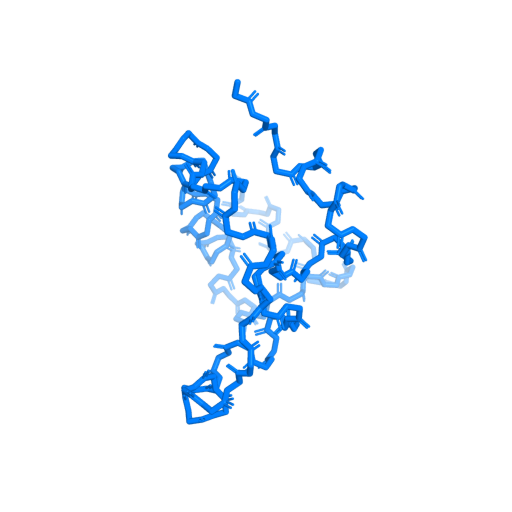,40,47,68,79,59,64,73,37,64,72,65,52,75,72,51,70,68,48,69,82,52,56,80,75,65,82,55,64,70,60,50,52,57,50,48,53,51,63,54,51,54,50,67,34,26,65,88,74,74,53,94,73,82,48,83,87,53,42,66,67,31,62,76,61,105

Secondary structure (DSSP, 8-state):
---HHHHHHHTT--TTS-TTT---HHHHT-HHHHHTPPP-GGGGGG---HHHHHHHHHHHHHHHHHTTTT--SSPPGGGHHHHHTT-

Organism: Trichonephila clavata (NCBI:txid2740835)